Protein AF-A0A4Q2ZFG7-F1 (afdb_monomer_lite)

Foldseek 3Di:
DVVVVVVVVPPPCVPVVVVVVVVVVVVLVVQLCVQLVVVVVVCVVVVVLDLQSLLVSQLVSQLVVQLCCQPCVPCVPPDDDDDPVVVVVSSVVSNVVSNVVSNVSSVVSSVVSCVVPVDPD

Sequence (121 aa):
MVVALLLMGGTRDPVLLLKGWLIGSLLSGIAITAVGGPLWLVLHVAGLRRARHAGLVGAVTAMAIFVGAQTYGFGLFEMPPMDNSAWLYRWLSAIASSAVLALAAALIAVTMWRIAYRREA

Radius of gyration: 17.9 Å; chains: 1; bounding box: 53×33×51 Å

Secondary structure (DSSP, 8-state):
-HHHHHHHTT---HHHHHHHHHHHHHHHHHHHHHHHHHHHHHHHHTT---HHHHHHHHHHHHHHHHHHIIIIISSTTSPPP--HHHHHHHHHHHHHHHHHHHHHHHHHHHHHHHHHT----

Structure (mmCIF, N/CA/C/O backbone):
data_AF-A0A4Q2ZFG7-F1
#
_entry.id   AF-A0A4Q2ZFG7-F1
#
loop_
_atom_site.group_PDB
_atom_site.id
_atom_site.type_symbol
_atom_site.label_atom_id
_atom_site.label_alt_id
_atom_site.label_comp_id
_atom_site.label_asym_id
_atom_site.label_entity_id
_atom_site.label_seq_id
_atom_site.pdbx_PDB_ins_code
_atom_site.Cartn_x
_atom_site.Cartn_y
_atom_site.Cartn_z
_atom_site.occupancy
_atom_site.B_iso_or_equiv
_atom_site.auth_seq_id
_atom_site.auth_comp_id
_atom_site.auth_asym_id
_atom_site.auth_atom_id
_atom_site.pdbx_PDB_model_num
ATOM 1 N N . MET A 1 1 ? -3.558 -2.098 -19.673 1.00 49.97 1 MET A N 1
ATOM 2 C CA . MET A 1 1 ? -2.416 -1.488 -20.393 1.00 49.97 1 MET A CA 1
ATOM 3 C C . MET A 1 1 ? -1.393 -2.531 -20.856 1.00 49.97 1 MET A C 1
ATOM 5 O O . MET A 1 1 ? -1.025 -2.501 -22.018 1.00 49.97 1 MET A O 1
ATOM 9 N N . VAL A 1 2 ? -1.033 -3.518 -20.022 1.00 58.28 2 VAL A N 1
ATOM 10 C CA . VAL A 1 2 ? -0.148 -4.647 -20.393 1.00 58.28 2 VAL A CA 1
ATOM 11 C C . VAL A 1 2 ? -0.684 -5.477 -21.579 1.00 58.28 2 VAL A C 1
ATOM 13 O O . VAL A 1 2 ? 0.051 -5.739 -22.519 1.00 58.28 2 VAL A O 1
ATOM 16 N N . VAL A 1 3 ? -1.986 -5.787 -21.619 1.00 56.09 3 VAL A N 1
ATOM 17 C CA . VAL A 1 3 ? -2.616 -6.581 -22.702 1.00 56.09 3 VAL A CA 1
ATOM 18 C C . VAL A 1 3 ? -2.494 -5.936 -24.096 1.00 56.09 3 VAL A C 1
ATOM 20 O O . VAL A 1 3 ? -2.295 -6.637 -25.081 1.00 56.09 3 VAL A O 1
ATOM 23 N N . ALA A 1 4 ? -2.561 -4.604 -24.188 1.00 58.81 4 ALA A N 1
ATOM 24 C CA . ALA A 1 4 ? -2.478 -3.885 -25.464 1.00 58.81 4 ALA A CA 1
ATOM 25 C C . ALA A 1 4 ? -1.048 -3.867 -26.034 1.00 58.81 4 ALA A C 1
ATOM 27 O O . ALA A 1 4 ? -0.859 -4.012 -27.237 1.00 58.81 4 ALA A O 1
ATOM 28 N N . LEU A 1 5 ? -0.040 -3.755 -25.163 1.00 58.06 5 LEU A N 1
ATOM 29 C CA . LEU A 1 5 ? 1.372 -3.857 -25.544 1.00 58.06 5 LEU A CA 1
ATOM 30 C C . LEU A 1 5 ? 1.752 -5.299 -25.932 1.00 58.06 5 LEU A C 1
ATOM 32 O O . LEU A 1 5 ? 2.571 -5.500 -26.822 1.00 58.06 5 LEU A O 1
ATOM 36 N N . LEU A 1 6 ? 1.109 -6.303 -25.325 1.00 56.22 6 LEU A N 1
ATOM 37 C CA . LEU A 1 6 ? 1.335 -7.729 -25.602 1.00 56.22 6 LEU A CA 1
ATOM 38 C C . LEU A 1 6 ? 0.777 -8.190 -26.955 1.00 56.22 6 LEU A C 1
ATOM 40 O O . LEU A 1 6 ? 1.404 -9.006 -27.624 1.00 56.22 6 LEU A O 1
ATOM 44 N N . LEU A 1 7 ? -0.358 -7.633 -27.390 1.00 56.62 7 LEU A N 1
ATOM 45 C CA . LEU A 1 7 ? -0.897 -7.876 -28.734 1.00 56.62 7 LEU A CA 1
ATOM 46 C C . LEU A 1 7 ? -0.001 -7.283 -29.833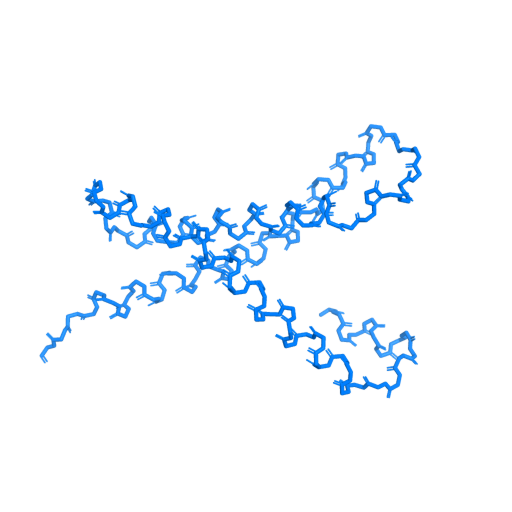 1.00 56.62 7 LEU A C 1
ATOM 48 O O . LEU A 1 7 ? 0.107 -7.864 -30.909 1.00 56.62 7 LEU A O 1
ATOM 52 N N . MET A 1 8 ? 0.675 -6.164 -29.555 1.00 57.50 8 MET A N 1
ATOM 53 C CA . MET A 1 8 ? 1.642 -5.552 -30.475 1.00 57.50 8 MET A CA 1
ATOM 54 C C . MET A 1 8 ? 3.033 -6.213 -30.430 1.00 57.50 8 MET A C 1
ATOM 56 O O . MET A 1 8 ? 3.745 -6.181 -31.427 1.00 57.50 8 MET A O 1
ATOM 60 N N . GLY A 1 9 ? 3.415 -6.841 -29.310 1.00 59.91 9 GLY A N 1
ATOM 61 C CA . GLY A 1 9 ? 4.735 -7.454 -29.092 1.00 59.91 9 GLY A CA 1
ATOM 62 C C . GLY A 1 9 ? 4.917 -8.891 -29.605 1.00 59.91 9 GLY A C 1
ATOM 63 O O . GLY A 1 9 ? 5.976 -9.477 -29.397 1.00 59.91 9 GLY A O 1
ATOM 64 N N . GLY A 1 10 ? 3.911 -9.493 -30.250 1.00 57.16 10 GLY A N 1
ATOM 65 C CA . GLY A 1 10 ? 4.056 -10.790 -30.928 1.00 57.16 10 GLY A CA 1
ATOM 66 C C . GLY A 1 10 ? 4.210 -12.019 -30.018 1.00 57.16 10 GLY A C 1
ATOM 67 O O . GLY A 1 10 ? 4.564 -13.093 -30.506 1.00 57.16 10 GLY A O 1
ATOM 68 N N . THR A 1 11 ? 3.933 -11.914 -28.715 1.00 55.66 11 THR A N 1
ATOM 69 C CA . THR A 1 11 ? 3.963 -13.068 -27.800 1.00 55.66 11 THR A CA 1
ATOM 70 C C . THR A 1 11 ? 2.679 -13.889 -27.970 1.00 55.66 11 THR A C 1
ATOM 72 O O . THR A 1 11 ? 1.613 -13.515 -27.490 1.00 55.66 11 THR A O 1
ATOM 75 N N . ARG A 1 12 ? 2.771 -15.003 -28.707 1.00 57.84 12 ARG A N 1
ATOM 76 C CA . ARG A 1 12 ? 1.624 -15.805 -29.183 1.00 57.84 12 ARG A CA 1
ATOM 77 C C . ARG A 1 12 ? 1.001 -16.760 -28.159 1.00 57.84 12 ARG A C 1
ATOM 79 O O . ARG A 1 12 ? 0.061 -17.459 -28.516 1.00 57.84 12 ARG A O 1
ATOM 86 N N . ASP A 1 13 ? 1.473 -16.778 -26.912 1.00 66.19 13 ASP A N 1
ATOM 87 C CA . ASP A 1 13 ? 0.976 -17.701 -25.883 1.00 66.19 13 ASP A CA 1
ATOM 88 C C . ASP A 1 13 ? 0.215 -16.976 -24.754 1.00 66.19 13 ASP A C 1
ATOM 90 O O . ASP A 1 13 ? 0.754 -16.735 -23.666 1.00 66.19 13 ASP A O 1
ATOM 94 N N . PRO A 1 14 ? -1.072 -16.629 -24.970 1.00 68.94 14 PRO A N 1
ATOM 95 C CA . PRO A 1 14 ? -1.907 -15.952 -23.972 1.00 68.9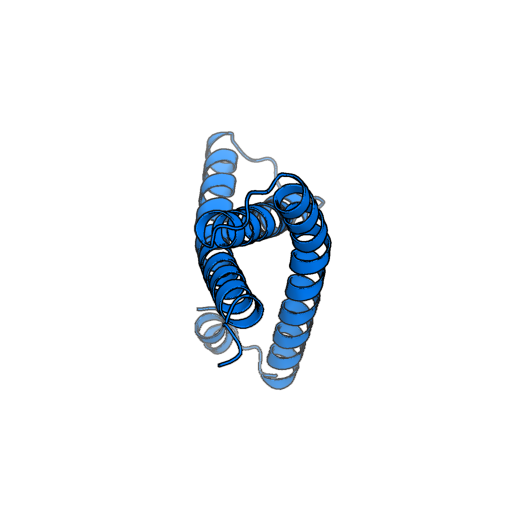4 14 PRO A CA 1
ATOM 96 C C . PRO A 1 14 ? -2.063 -16.758 -22.674 1.00 68.94 14 PRO A C 1
ATOM 98 O O . PRO A 1 14 ? -2.271 -16.187 -21.604 1.00 68.94 14 PRO A O 1
ATOM 101 N N . VAL A 1 15 ? -1.910 -18.084 -22.738 1.00 73.94 15 VAL A N 1
ATOM 102 C CA . VAL A 1 15 ? -1.992 -18.980 -21.575 1.00 73.94 15 VAL A CA 1
ATOM 103 C C . VAL A 1 15 ? -0.804 -18.789 -20.629 1.00 73.94 15 VAL A C 1
ATOM 105 O O . VAL A 1 15 ? -0.975 -18.785 -19.410 1.00 73.94 15 VAL A O 1
ATOM 108 N N . LEU A 1 16 ? 0.402 -18.615 -21.167 1.00 73.31 16 LEU A N 1
ATOM 109 C CA . LEU A 1 16 ? 1.619 -18.425 -20.373 1.00 73.31 16 LEU A CA 1
ATOM 110 C C . LEU A 1 16 ? 1.599 -17.053 -19.678 1.00 73.31 16 LEU A C 1
ATOM 112 O O . LEU A 1 16 ? 1.979 -16.928 -18.514 1.00 73.31 16 LEU A O 1
ATOM 116 N N . LEU A 1 17 ? 1.025 -16.055 -20.354 1.00 68.38 17 LEU A N 1
ATOM 117 C CA . LEU A 1 17 ? 0.778 -14.717 -19.816 1.00 68.38 17 LEU A CA 1
ATOM 118 C C . LEU A 1 17 ? -0.246 -14.726 -18.677 1.00 68.38 17 LEU A C 1
ATOM 120 O O . LEU A 1 17 ? -0.008 -14.123 -17.630 1.00 68.38 17 LEU A O 1
ATOM 124 N N . LEU A 1 18 ? -1.357 -15.447 -18.845 1.00 80.69 18 LEU A N 1
ATOM 125 C CA . LEU A 1 18 ? -2.360 -15.595 -17.792 1.00 80.69 18 LEU A CA 1
ATOM 126 C C . LEU A 1 18 ? -1.771 -16.275 -16.548 1.00 80.69 18 LEU A C 1
ATOM 128 O O . LEU A 1 18 ? -2.018 -15.829 -15.429 1.00 80.69 18 LEU A O 1
ATOM 132 N N . LYS A 1 19 ? -0.946 -17.314 -16.739 1.00 76.31 19 LYS A N 1
ATOM 133 C CA . LYS A 1 19 ? -0.231 -17.993 -15.646 1.00 76.31 19 LYS A CA 1
ATOM 134 C C . LYS A 1 19 ? 0.713 -17.042 -14.911 1.00 76.31 19 LYS A C 1
ATOM 136 O O . LYS A 1 19 ? 0.670 -16.984 -13.686 1.00 76.31 19 LYS A O 1
ATOM 141 N N . GLY A 1 20 ? 1.518 -16.269 -15.643 1.00 79.00 20 GLY A N 1
ATOM 142 C CA . GLY A 1 20 ? 2.414 -15.273 -15.050 1.00 79.00 20 GLY A CA 1
ATOM 143 C C . GLY A 1 20 ? 1.656 -14.207 -14.257 1.00 79.00 20 GLY A C 1
ATOM 144 O O . GLY A 1 20 ? 2.028 -13.888 -13.129 1.00 79.00 20 GLY A O 1
ATOM 145 N N . TRP A 1 21 ? 0.542 -13.713 -14.801 1.00 80.00 21 TRP A N 1
ATOM 146 C CA . TRP A 1 21 ? -0.313 -12.743 -14.120 1.00 80.00 21 TRP A CA 1
ATOM 147 C C . TRP A 1 21 ? -0.953 -13.306 -12.842 1.00 80.00 21 TRP A C 1
ATOM 149 O O . TRP A 1 21 ? -0.962 -12.626 -11.813 1.00 80.00 21 TRP A O 1
ATOM 159 N N . LEU A 1 22 ? -1.439 -14.552 -12.875 1.00 84.50 22 LEU A N 1
ATOM 160 C CA . LEU A 1 22 ? -2.005 -15.242 -11.710 1.00 84.50 22 LEU A CA 1
ATOM 161 C C . LEU A 1 22 ? -0.970 -15.425 -10.599 1.00 84.50 22 LEU A C 1
ATOM 163 O O . LEU A 1 22 ? -1.234 -15.075 -9.450 1.00 84.50 22 LEU A O 1
ATOM 167 N N . ILE A 1 23 ? 0.215 -15.934 -10.944 1.00 85.50 23 ILE A N 1
ATOM 168 C CA . ILE A 1 23 ? 1.303 -16.151 -9.983 1.00 85.50 23 ILE A CA 1
ATOM 169 C C . ILE A 1 23 ? 1.755 -14.812 -9.392 1.00 85.50 23 ILE A C 1
ATOM 171 O O . ILE A 1 23 ? 1.863 -14.686 -8.174 1.00 85.50 23 ILE A O 1
ATOM 175 N N . GLY A 1 24 ? 1.951 -13.789 -10.230 1.00 81.75 24 GLY A N 1
ATOM 176 C CA . GLY A 1 24 ? 2.337 -12.452 -9.779 1.00 81.75 24 GLY A CA 1
ATOM 177 C C . GLY A 1 24 ? 1.306 -11.825 -8.839 1.00 81.75 24 GLY A C 1
ATOM 178 O O . GLY A 1 24 ? 1.672 -11.260 -7.807 1.00 81.75 24 GLY A O 1
ATOM 179 N N . SER A 1 25 ? 0.016 -11.979 -9.147 1.00 80.81 25 SER A N 1
ATOM 180 C CA . SER A 1 25 ? -1.077 -11.489 -8.300 1.00 80.81 25 SER A CA 1
ATOM 181 C C . SER A 1 25 ? -1.132 -12.224 -6.959 1.00 80.81 25 SER A C 1
ATOM 183 O O . SER A 1 25 ? -1.278 -11.585 -5.917 1.00 80.81 25 SER A O 1
ATOM 185 N N . LEU A 1 26 ? -0.950 -13.549 -6.967 1.00 86.94 26 LEU A N 1
ATOM 186 C CA . LEU A 1 26 ? -0.925 -14.372 -5.758 1.00 86.94 26 LEU A CA 1
ATOM 187 C C . LEU A 1 26 ? 0.241 -13.988 -4.839 1.00 86.94 26 LEU A C 1
ATOM 189 O O . LEU A 1 26 ? 0.027 -13.708 -3.661 1.00 86.94 26 LEU A O 1
ATOM 193 N N . LEU A 1 27 ? 1.460 -13.924 -5.381 1.00 85.19 27 LEU A N 1
ATOM 194 C CA . LEU A 1 27 ? 2.654 -13.553 -4.617 1.00 85.19 27 LEU A CA 1
ATOM 195 C C . LEU A 1 27 ? 2.549 -12.131 -4.060 1.00 85.19 27 LEU A C 1
ATOM 197 O O . LEU A 1 27 ? 2.902 -11.898 -2.905 1.00 85.19 27 LEU A O 1
ATOM 201 N N . SER A 1 28 ? 2.007 -11.198 -4.846 1.00 81.12 28 SER A N 1
ATOM 202 C CA . SER A 1 28 ? 1.759 -9.826 -4.389 1.00 81.12 28 SER A CA 1
ATOM 203 C C . SER A 1 28 ? 0.768 -9.792 -3.229 1.00 81.12 28 SER A C 1
ATOM 205 O O . SER A 1 28 ? 1.015 -9.116 -2.233 1.00 81.12 28 SER A O 1
ATOM 207 N N . GLY A 1 29 ? -0.328 -10.550 -3.323 1.00 81.88 29 GLY A N 1
ATOM 208 C CA . GLY A 1 29 ? -1.304 -10.678 -2.241 1.00 81.88 29 GLY A CA 1
ATOM 209 C C . GLY A 1 29 ? -0.667 -11.203 -0.956 1.00 81.88 29 GLY A C 1
ATOM 210 O O . GLY A 1 29 ? -0.819 -10.586 0.096 1.00 81.88 29 GLY A O 1
ATOM 211 N N . ILE A 1 30 ? 0.120 -12.280 -1.052 1.00 84.50 30 ILE A N 1
ATOM 212 C CA . ILE A 1 30 ? 0.839 -12.863 0.090 1.00 84.50 30 ILE A CA 1
ATOM 213 C C . ILE A 1 30 ? 1.796 -11.841 0.712 1.00 84.50 30 ILE A C 1
ATOM 215 O O . ILE A 1 30 ? 1.774 -11.656 1.927 1.00 84.50 30 ILE A O 1
ATOM 219 N N . ALA A 1 31 ? 2.596 -11.145 -0.100 1.00 82.25 31 ALA A N 1
ATOM 220 C CA . ALA A 1 31 ? 3.5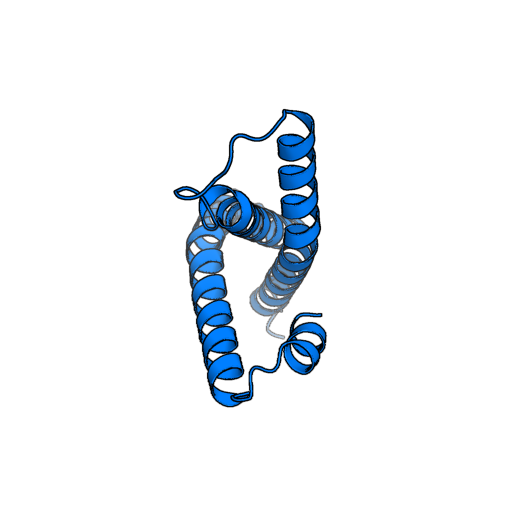42 -10.142 0.384 1.00 82.25 31 ALA A CA 1
ATOM 221 C C . ALA A 1 31 ? 2.833 -8.989 1.115 1.00 82.25 31 ALA A C 1
ATOM 223 O O . ALA A 1 31 ? 3.234 -8.604 2.215 1.00 82.25 31 ALA A O 1
ATOM 224 N N . ILE A 1 32 ? 1.741 -8.471 0.542 1.00 81.25 32 ILE A N 1
ATOM 225 C CA . ILE A 1 32 ? 0.949 -7.395 1.152 1.00 81.25 32 ILE A CA 1
ATOM 226 C C . ILE A 1 32 ? 0.326 -7.864 2.464 1.00 81.25 32 ILE A C 1
ATOM 228 O O . ILE A 1 32 ? 0.377 -7.132 3.447 1.00 81.25 32 ILE A O 1
ATOM 232 N N . THR A 1 33 ? -0.237 -9.071 2.521 1.00 82.94 33 THR A N 1
ATOM 233 C CA . THR A 1 33 ? -0.833 -9.602 3.755 1.00 82.94 33 THR A CA 1
ATOM 234 C C . THR A 1 33 ? 0.221 -9.874 4.826 1.00 82.94 33 THR A C 1
ATOM 236 O O . THR A 1 33 ? -0.006 -9.539 5.988 1.00 82.94 33 THR A O 1
ATOM 239 N N . ALA A 1 34 ? 1.381 -10.416 4.450 1.00 85.31 34 ALA A N 1
ATOM 240 C CA . ALA A 1 34 ? 2.477 -10.700 5.373 1.00 85.31 34 ALA A CA 1
ATOM 241 C C . ALA A 1 34 ? 3.003 -9.433 6.065 1.00 85.31 34 ALA A C 1
ATOM 243 O O . ALA A 1 34 ? 3.350 -9.480 7.241 1.00 85.31 34 ALA A O 1
ATOM 244 N N . VAL A 1 35 ? 3.022 -8.295 5.364 1.00 84.06 35 VAL A N 1
ATOM 245 C CA . VAL A 1 35 ? 3.477 -7.010 5.921 1.00 84.06 35 VAL A CA 1
ATOM 246 C C . VAL A 1 35 ? 2.324 -6.227 6.563 1.00 84.06 35 VAL A C 1
ATOM 248 O O . VAL A 1 35 ? 2.460 -5.680 7.657 1.00 84.06 35 VAL A O 1
ATOM 251 N N . GLY A 1 36 ? 1.168 -6.179 5.905 1.00 81.19 36 GLY A N 1
ATOM 252 C CA . GLY A 1 36 ? 0.010 -5.388 6.321 1.00 81.19 36 GLY A CA 1
ATOM 253 C C . GLY A 1 36 ? -0.724 -5.976 7.524 1.00 81.19 36 GLY A C 1
ATOM 254 O O . GLY A 1 36 ? -1.248 -5.225 8.343 1.00 81.19 36 GLY A O 1
ATOM 255 N N . GLY A 1 37 ? -0.726 -7.305 7.673 1.00 80.44 37 GLY A N 1
ATOM 256 C CA . GLY A 1 37 ? -1.332 -8.004 8.808 1.00 80.44 37 GLY A CA 1
ATOM 257 C C . GLY A 1 37 ? -0.725 -7.592 10.157 1.00 80.44 37 GLY A C 1
ATOM 258 O O . GLY A 1 37 ? -1.467 -7.117 11.020 1.00 80.44 37 GLY A O 1
ATOM 259 N N . PRO A 1 38 ? 0.606 -7.690 10.343 1.00 83.88 38 PRO A N 1
ATOM 260 C CA . PRO A 1 38 ? 1.281 -7.215 11.551 1.00 83.88 38 PRO A CA 1
ATOM 261 C C . PRO A 1 38 ? 1.059 -5.723 11.830 1.00 83.88 38 PRO A C 1
ATOM 263 O O . PRO A 1 38 ? 0.745 -5.351 12.959 1.00 83.88 38 PRO A O 1
ATOM 266 N N . LEU A 1 39 ? 1.148 -4.867 10.804 1.00 81.88 39 LEU A N 1
ATOM 267 C CA . LEU A 1 39 ? 0.873 -3.428 10.927 1.00 81.88 39 LEU A CA 1
ATOM 268 C C . LEU A 1 39 ? -0.552 -3.157 11.429 1.00 81.88 39 LEU A C 1
ATOM 270 O O . LEU A 1 39 ? -0.762 -2.325 12.314 1.00 81.88 39 LEU A O 1
ATOM 274 N N . TRP A 1 40 ? -1.534 -3.884 10.899 1.00 78.94 40 TRP A N 1
ATOM 275 C CA . TRP A 1 40 ? -2.920 -3.775 11.335 1.00 78.94 40 TRP A CA 1
ATOM 276 C C . TRP A 1 40 ? -3.121 -4.272 12.770 1.00 78.94 40 TRP A C 1
ATOM 278 O O . TRP A 1 40 ? -3.843 -3.629 13.530 1.00 78.94 40 TRP A O 1
ATOM 288 N N . LEU A 1 41 ? -2.459 -5.363 13.171 1.00 80.44 41 LEU A N 1
ATOM 289 C CA . LEU A 1 41 ? -2.505 -5.876 14.545 1.00 80.44 41 LEU A CA 1
ATOM 290 C C . LEU A 1 41 ? -1.985 -4.847 15.553 1.00 80.44 41 LEU A C 1
ATOM 292 O O . LEU A 1 41 ? -2.645 -4.603 16.561 1.00 80.44 41 LEU A O 1
ATOM 296 N N . VAL A 1 42 ? -0.861 -4.188 15.259 1.00 82.75 42 VAL A N 1
ATOM 297 C CA . VAL A 1 42 ? -0.308 -3.130 16.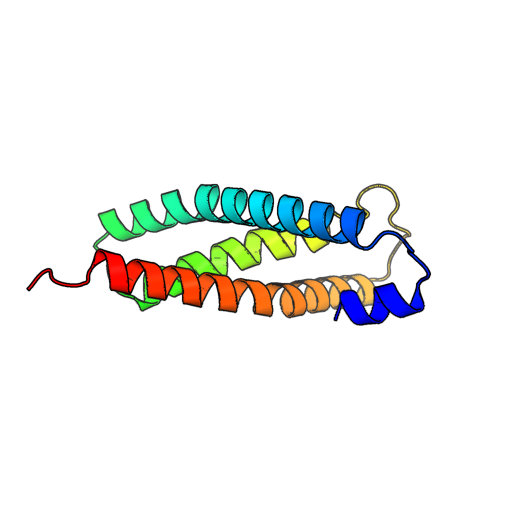121 1.00 82.75 42 VAL A CA 1
ATOM 298 C C . VAL A 1 42 ? -1.305 -1.978 16.284 1.00 82.75 42 VAL A C 1
ATOM 300 O O . VAL A 1 42 ? -1.579 -1.552 17.407 1.00 82.75 42 VAL A O 1
ATOM 303 N N . LEU A 1 43 ? -1.920 -1.514 15.191 1.00 79.88 43 LEU A N 1
ATOM 304 C CA . LEU A 1 43 ? -2.952 -0.471 15.261 1.00 79.88 43 LEU A CA 1
ATOM 305 C C . LEU A 1 43 ? -4.206 -0.926 16.012 1.00 79.88 43 LEU A C 1
ATOM 307 O O . LEU A 1 43 ? -4.849 -0.128 16.697 1.00 79.88 43 LEU A O 1
ATOM 311 N N . HIS A 1 44 ? -4.554 -2.205 15.900 1.00 77.69 44 HIS A N 1
ATOM 312 C CA . HIS A 1 44 ? -5.697 -2.781 16.589 1.00 77.69 44 HIS A CA 1
ATOM 313 C C . HIS A 1 44 ? -5.482 -2.835 18.106 1.00 77.69 44 HIS A C 1
ATOM 315 O O . HIS A 1 44 ? -6.399 -2.494 18.858 1.00 77.69 44 HIS A O 1
ATOM 321 N N . VAL A 1 45 ? -4.277 -3.211 18.548 1.00 78.50 45 VAL A N 1
ATOM 322 C CA . VAL A 1 45 ? -3.863 -3.192 19.962 1.00 78.50 45 VAL A CA 1
ATOM 323 C C . VAL A 1 45 ? -3.818 -1.757 20.496 1.00 78.50 45 VAL A C 1
ATOM 325 O O . VAL A 1 45 ? -4.256 -1.510 21.614 1.00 78.50 45 VAL A O 1
ATOM 328 N N . ALA A 1 46 ? -3.410 -0.790 19.670 1.00 78.25 46 ALA A N 1
ATOM 329 C CA . ALA A 1 46 ? -3.432 0.637 20.001 1.00 78.25 46 ALA A CA 1
ATOM 330 C C . ALA A 1 46 ? -4.845 1.274 20.003 1.00 78.25 46 ALA A C 1
ATOM 332 O O . ALA A 1 46 ? -4.979 2.482 20.191 1.00 78.25 46 ALA A O 1
ATOM 333 N N . GLY A 1 47 ? -5.912 0.499 19.764 1.00 73.88 47 GLY A N 1
ATOM 334 C CA . GLY A 1 47 ? -7.300 0.982 19.780 1.00 73.88 47 GLY A CA 1
ATOM 335 C C . GLY A 1 47 ? -7.741 1.750 18.524 1.00 73.88 47 GLY A C 1
ATOM 336 O O . GLY A 1 47 ? -8.879 2.220 18.446 1.00 73.88 47 GLY A O 1
ATOM 337 N N . LEU A 1 48 ? -6.897 1.846 17.493 1.00 73.06 48 LEU A N 1
ATOM 338 C CA . LEU A 1 48 ? -7.156 2.598 16.259 1.00 73.06 48 LEU A CA 1
ATOM 339 C C . LEU A 1 48 ? -7.955 1.764 15.244 1.00 73.06 48 LEU A C 1
ATOM 341 O O . LEU A 1 48 ? -7.502 1.451 14.147 1.00 73.06 48 LEU A O 1
ATOM 345 N N . ARG A 1 49 ? -9.207 1.436 15.584 1.00 70.62 49 ARG A N 1
ATOM 346 C CA . ARG A 1 49 ? -10.071 0.529 14.796 1.00 70.62 49 ARG A CA 1
ATOM 347 C C . ARG A 1 49 ? -10.854 1.187 13.649 1.00 70.62 49 ARG A C 1
ATOM 349 O O . ARG A 1 49 ? -11.757 0.564 13.100 1.00 70.62 49 ARG A O 1
ATOM 356 N N . ARG A 1 50 ? -10.581 2.446 13.282 1.00 77.69 50 ARG A N 1
ATOM 357 C CA . ARG A 1 50 ? -11.359 3.154 12.234 1.00 77.69 50 ARG A CA 1
ATOM 358 C C . ARG A 1 50 ? -11.008 2.667 10.822 1.00 77.69 50 ARG A C 1
ATOM 360 O O . ARG A 1 50 ? -9.837 2.459 10.520 1.00 77.69 50 ARG A O 1
ATOM 367 N N . ALA A 1 51 ? -11.997 2.669 9.924 1.00 73.69 51 ALA A N 1
ATOM 368 C CA . ALA A 1 51 ? -11.841 2.349 8.498 1.00 73.69 51 ALA A CA 1
ATOM 369 C C . ALA A 1 51 ? -10.701 3.113 7.797 1.00 73.69 51 ALA A C 1
ATOM 371 O O . ALA A 1 51 ? -10.006 2.552 6.956 1.00 73.69 51 ALA A O 1
ATOM 372 N N . ARG A 1 52 ? -10.472 4.386 8.165 1.00 77.00 52 ARG A N 1
ATOM 373 C CA . ARG A 1 52 ? -9.378 5.199 7.597 1.00 77.00 52 ARG A CA 1
ATOM 374 C C . ARG A 1 52 ? -7.999 4.595 7.881 1.00 77.00 52 ARG A C 1
ATOM 376 O O . ARG A 1 52 ? -7.153 4.623 6.999 1.00 77.00 52 ARG A O 1
ATOM 383 N N . HIS A 1 53 ? -7.788 4.016 9.063 1.00 81.69 53 HIS A N 1
ATOM 384 C CA . HIS A 1 53 ? -6.517 3.373 9.408 1.00 81.69 53 HIS A CA 1
ATOM 385 C C . HIS A 1 53 ? -6.328 2.067 8.633 1.00 81.69 53 HIS A C 1
ATOM 387 O O . HIS A 1 53 ? -5.225 1.804 8.173 1.00 81.69 53 HIS A O 1
ATOM 393 N N . ALA A 1 54 ? -7.402 1.299 8.414 1.00 78.19 54 ALA A N 1
ATOM 394 C CA . ALA A 1 54 ? -7.343 0.072 7.615 1.00 78.19 54 ALA A CA 1
ATOM 395 C C . ALA A 1 54 ? -6.922 0.378 6.174 1.00 78.19 54 ALA A C 1
ATOM 397 O O . ALA A 1 54 ? -5.992 -0.230 5.648 1.00 78.19 54 ALA A O 1
ATOM 398 N N . GLY A 1 55 ? -7.563 1.383 5.566 1.00 80.50 55 GLY A N 1
ATOM 399 C CA . GLY A 1 55 ? -7.208 1.851 4.229 1.00 80.50 55 GLY A CA 1
ATOM 400 C C . GLY A 1 55 ? -5.780 2.387 4.149 1.00 80.50 55 GLY A C 1
ATOM 401 O O . GLY A 1 55 ? -5.067 2.049 3.212 1.00 80.50 55 GLY A O 1
ATOM 402 N N . LEU A 1 56 ? -5.339 3.174 5.139 1.00 83.44 56 LEU A N 1
ATOM 403 C CA . LEU A 1 56 ? -3.976 3.714 5.178 1.00 83.44 56 LEU A CA 1
ATOM 404 C C . LEU A 1 56 ? -2.914 2.621 5.317 1.00 83.44 56 LEU A C 1
ATOM 406 O O . LEU A 1 56 ? -1.924 2.674 4.597 1.00 83.44 56 LEU A O 1
ATOM 410 N N . VAL A 1 57 ? -3.119 1.622 6.181 1.00 85.56 57 VAL A N 1
ATOM 411 C CA . VAL A 1 57 ? -2.189 0.485 6.292 1.00 85.56 57 VAL A CA 1
ATOM 412 C C . VAL A 1 57 ? -2.105 -0.259 4.968 1.00 85.56 57 VAL A C 1
ATOM 414 O O . VAL A 1 57 ? -1.006 -0.451 4.459 1.00 85.56 57 VAL A O 1
ATOM 417 N N . GLY A 1 58 ? -3.248 -0.599 4.364 1.00 82.56 58 GLY A N 1
ATOM 418 C CA . GLY A 1 58 ? -3.274 -1.261 3.058 1.00 82.56 58 GLY A CA 1
ATOM 419 C C . GLY A 1 58 ? -2.549 -0.455 1.974 1.00 82.56 58 GLY A C 1
ATOM 420 O O . GLY A 1 58 ? -1.727 -1.007 1.244 1.00 82.56 58 GLY A O 1
ATOM 421 N N . ALA A 1 59 ? -2.796 0.858 1.914 1.00 82.56 59 ALA A N 1
ATOM 422 C CA . ALA A 1 59 ? -2.155 1.760 0.961 1.00 82.56 59 ALA A CA 1
ATOM 423 C C . ALA A 1 59 ? -0.636 1.830 1.154 1.00 82.56 59 ALA A C 1
ATOM 425 O O . ALA A 1 59 ? 0.115 1.659 0.197 1.00 82.56 59 ALA A O 1
ATOM 426 N N . VAL A 1 60 ? -0.182 2.079 2.386 1.00 86.88 60 VAL A N 1
ATOM 427 C CA . VAL A 1 60 ? 1.239 2.260 2.709 1.00 86.88 60 VAL A CA 1
ATOM 428 C C . VAL A 1 60 ? 2.007 0.962 2.498 1.00 86.88 60 VAL A C 1
ATOM 430 O O . VAL A 1 60 ? 3.076 0.985 1.894 1.00 86.88 60 VAL A O 1
ATOM 433 N N . THR A 1 61 ? 1.453 -0.173 2.927 1.00 85.12 61 THR A N 1
ATOM 434 C CA . THR A 1 61 ? 2.074 -1.483 2.725 1.00 85.12 61 THR A CA 1
ATOM 435 C C . THR A 1 61 ? 2.234 -1.804 1.242 1.00 85.12 61 THR A C 1
ATOM 437 O O . THR A 1 61 ? 3.333 -2.148 0.810 1.00 85.12 61 THR A O 1
ATOM 440 N N . ALA A 1 62 ? 1.170 -1.661 0.447 1.00 82.88 62 ALA A N 1
ATOM 441 C CA . ALA A 1 62 ? 1.242 -1.922 -0.987 1.00 82.88 62 ALA A CA 1
ATOM 442 C C . ALA A 1 62 ? 2.201 -0.950 -1.686 1.00 82.88 62 ALA A C 1
ATOM 444 O O . ALA A 1 62 ? 3.037 -1.384 -2.474 1.00 82.88 62 ALA A O 1
ATOM 445 N N . MET A 1 63 ? 2.146 0.343 -1.355 1.00 84.50 63 MET A N 1
ATOM 446 C CA . MET A 1 63 ? 3.066 1.341 -1.898 1.00 84.50 63 MET A CA 1
ATOM 447 C C . MET A 1 63 ? 4.526 0.976 -1.606 1.00 84.50 63 MET A C 1
ATOM 449 O O . MET A 1 63 ? 5.338 0.955 -2.524 1.00 84.50 63 MET A O 1
ATOM 453 N N . ALA A 1 64 ? 4.863 0.645 -0.357 1.00 84.50 64 ALA A N 1
ATOM 454 C CA . ALA A 1 64 ? 6.229 0.303 0.031 1.00 84.50 64 ALA A CA 1
ATOM 455 C C . ALA A 1 64 ? 6.750 -0.929 -0.724 1.00 84.50 64 ALA A C 1
ATOM 457 O O . ALA A 1 64 ? 7.862 -0.906 -1.254 1.00 84.50 64 ALA A O 1
ATOM 458 N N . ILE A 1 65 ? 5.929 -1.978 -0.828 1.00 84.00 65 ILE A N 1
ATOM 459 C CA . ILE A 1 65 ? 6.292 -3.212 -1.533 1.00 84.00 65 ILE A CA 1
ATOM 460 C C . ILE A 1 65 ? 6.468 -2.949 -3.031 1.00 84.00 65 ILE A C 1
ATOM 462 O O . ILE A 1 65 ? 7.484 -3.341 -3.597 1.00 84.00 65 ILE A O 1
ATOM 466 N N . PHE A 1 66 ? 5.519 -2.271 -3.683 1.00 82.50 66 PHE A N 1
ATOM 467 C CA . PHE A 1 66 ? 5.572 -2.064 -5.132 1.00 82.50 66 PHE A CA 1
ATOM 468 C C . PHE A 1 66 ? 6.624 -1.040 -5.556 1.00 82.50 66 PHE A C 1
ATOM 470 O O . PHE A 1 66 ? 7.293 -1.268 -6.564 1.00 82.50 66 PHE A O 1
ATOM 477 N N . VAL A 1 67 ? 6.831 0.035 -4.790 1.00 84.12 67 VAL A N 1
ATOM 478 C CA . VAL A 1 67 ? 7.927 0.979 -5.047 1.00 84.12 67 VAL A CA 1
ATOM 479 C C . VAL A 1 67 ? 9.264 0.275 -4.841 1.00 84.12 67 VAL A C 1
ATOM 481 O O . VAL A 1 67 ? 10.133 0.382 -5.703 1.00 84.12 67 VAL A O 1
ATOM 484 N N . GLY A 1 68 ? 9.423 -0.501 -3.763 1.00 80.44 68 GLY A N 1
ATOM 485 C CA . GLY A 1 68 ? 10.641 -1.274 -3.508 1.00 80.44 68 GLY A CA 1
ATOM 486 C C . GLY A 1 68 ? 10.916 -2.313 -4.597 1.00 80.44 68 GLY A C 1
ATOM 487 O O . GLY A 1 68 ? 12.029 -2.395 -5.108 1.00 80.44 68 GLY A O 1
ATOM 488 N N . ALA A 1 69 ? 9.892 -3.043 -5.037 1.00 80.50 69 ALA A N 1
ATOM 489 C CA . ALA A 1 69 ? 10.009 -4.011 -6.123 1.00 80.50 69 ALA A CA 1
ATOM 490 C C . ALA A 1 69 ? 10.360 -3.348 -7.469 1.00 80.50 69 ALA A C 1
ATOM 492 O O . ALA A 1 69 ? 11.164 -3.886 -8.224 1.00 80.50 69 ALA A O 1
ATOM 493 N N . GLN A 1 70 ? 9.810 -2.168 -7.767 1.00 73.25 70 GLN A N 1
ATOM 494 C CA . GLN A 1 70 ? 10.108 -1.440 -9.008 1.00 73.25 70 GLN A CA 1
ATOM 495 C C . GLN A 1 70 ? 11.478 -0.756 -8.994 1.00 73.25 70 GLN A C 1
ATOM 497 O O . GLN A 1 70 ? 12.105 -0.615 -10.040 1.00 73.25 70 GLN A O 1
ATOM 502 N N . THR A 1 71 ? 11.956 -0.329 -7.825 1.00 71.62 71 THR A N 1
ATOM 503 C CA . THR A 1 71 ? 13.242 0.370 -7.694 1.00 71.62 71 THR A CA 1
ATOM 504 C C . THR A 1 71 ? 14.410 -0.594 -7.483 1.00 71.62 71 THR A C 1
ATOM 506 O O . THR A 1 71 ? 15.474 -0.401 -8.068 1.00 71.62 71 THR A O 1
ATOM 509 N N . TYR A 1 72 ? 14.234 -1.655 -6.702 1.00 67.06 72 TYR A N 1
ATOM 510 C CA . TYR A 1 72 ? 15.311 -2.591 -6.371 1.00 67.06 72 TYR A CA 1
ATOM 511 C C . TYR A 1 72 ? 15.113 -3.986 -6.978 1.00 67.06 72 TYR A C 1
ATOM 513 O O . TYR A 1 72 ? 16.086 -4.700 -7.163 1.00 67.06 72 TYR A O 1
ATOM 521 N N . GLY A 1 73 ? 13.893 -4.393 -7.338 1.00 64.38 73 GLY A N 1
ATOM 522 C CA . GLY A 1 73 ? 13.636 -5.728 -7.900 1.00 64.38 73 GLY A CA 1
ATOM 523 C C . GLY A 1 73 ? 13.969 -5.874 -9.391 1.00 64.38 73 GLY A C 1
ATOM 524 O O . GLY A 1 73 ? 14.417 -6.937 -9.810 1.00 64.38 73 GLY A O 1
ATOM 525 N N . PHE A 1 74 ? 13.797 -4.817 -10.193 1.00 54.69 74 PHE A N 1
ATOM 526 C CA . PHE A 1 74 ? 14.108 -4.822 -11.629 1.00 54.69 74 PHE A CA 1
ATOM 527 C C . PHE A 1 74 ? 15.388 -4.025 -11.927 1.00 54.69 74 PHE A C 1
ATOM 529 O O . PHE A 1 74 ? 15.441 -2.815 -11.713 1.00 54.69 74 PHE A O 1
ATOM 536 N N . GLY A 1 75 ? 16.413 -4.703 -12.457 1.00 54.66 75 GLY A N 1
ATOM 537 C CA . GLY A 1 75 ? 17.594 -4.059 -13.050 1.00 54.66 75 GLY A CA 1
ATOM 538 C C . GLY A 1 75 ? 18.752 -3.733 -12.101 1.00 54.66 75 GLY A C 1
ATOM 539 O O . GLY A 1 75 ? 19.664 -3.036 -12.522 1.00 54.66 75 GLY A O 1
ATOM 540 N N . LEU A 1 76 ? 18.765 -4.243 -10.861 1.00 52.62 76 LEU A N 1
ATOM 541 C CA . LEU A 1 76 ? 19.837 -3.986 -9.876 1.00 52.62 76 LEU A CA 1
ATOM 542 C C . LEU A 1 76 ? 21.249 -4.363 -10.374 1.00 52.62 76 LEU A C 1
ATOM 544 O O . LEU A 1 76 ? 22.225 -3.749 -9.955 1.00 52.62 76 LEU A O 1
ATOM 548 N N . PHE A 1 77 ? 21.351 -5.360 -11.258 1.00 56.03 77 PHE A N 1
ATOM 549 C CA . PHE A 1 77 ? 22.626 -5.930 -11.712 1.00 56.03 77 PHE A CA 1
ATOM 550 C C . PHE A 1 77 ? 23.024 -5.554 -13.148 1.00 56.03 77 PHE A C 1
ATOM 552 O O . PHE A 1 77 ? 24.147 -5.830 -13.550 1.00 56.03 77 PHE A O 1
ATOM 559 N N . GLU A 1 78 ? 22.142 -4.898 -13.906 1.00 57.78 78 GLU A N 1
ATOM 560 C CA . GLU A 1 78 ? 22.382 -4.507 -15.310 1.00 57.78 78 GLU A CA 1
ATOM 561 C C . GLU A 1 78 ? 22.142 -3.005 -15.534 1.00 57.78 78 GLU A C 1
ATOM 563 O O . GLU A 1 78 ? 21.829 -2.565 -16.638 1.00 57.78 78 GLU A O 1
ATOM 568 N N . MET A 1 79 ? 22.238 -2.199 -14.475 1.00 55.59 79 MET A N 1
ATOM 569 C CA . MET A 1 79 ? 21.906 -0.778 -14.534 1.00 55.59 79 MET A CA 1
ATOM 570 C C . MET A 1 79 ? 23.041 0.021 -15.195 1.00 55.59 79 MET A C 1
ATOM 572 O O . MET A 1 79 ? 24.144 0.070 -14.643 1.00 55.59 79 MET A O 1
ATOM 576 N N . PRO A 1 80 ? 22.798 0.693 -16.336 1.00 62.94 80 PRO A N 1
ATOM 577 C CA . PRO A 1 80 ? 23.753 1.640 -16.893 1.00 62.94 80 PRO A CA 1
ATOM 578 C C . PRO A 1 80 ? 23.925 2.833 -15.938 1.00 62.94 80 PRO A C 1
ATOM 580 O O . PRO A 1 80 ? 22.974 3.185 -15.228 1.00 62.94 80 PRO A O 1
ATOM 583 N N . PRO A 1 81 ? 25.099 3.488 -15.913 1.00 67.06 81 PRO A N 1
ATOM 584 C CA . PRO A 1 81 ? 25.292 4.705 -15.131 1.00 67.06 81 PRO A CA 1
ATOM 585 C C . PRO A 1 81 ? 24.253 5.756 -15.547 1.00 67.06 81 PRO A C 1
ATOM 587 O O . PRO A 1 81 ? 24.151 6.109 -16.720 1.00 67.06 81 PRO A O 1
ATOM 590 N N . MET A 1 82 ? 23.443 6.209 -14.587 1.00 66.00 82 MET A N 1
ATOM 591 C CA . MET A 1 82 ? 22.344 7.149 -14.814 1.00 66.00 82 MET A CA 1
ATOM 592 C C . MET A 1 82 ? 22.603 8.491 -14.140 1.00 66.00 82 MET A C 1
ATOM 594 O O . MET A 1 82 ? 22.979 8.546 -12.968 1.00 66.00 82 MET A O 1
ATOM 598 N N . ASP A 1 83 ? 22.298 9.563 -14.868 1.00 77.19 83 ASP A N 1
ATOM 599 C CA . ASP A 1 83 ? 22.326 10.932 -14.363 1.00 77.19 83 ASP A CA 1
ATOM 600 C C . ASP A 1 83 ? 21.279 11.169 -13.264 1.00 77.19 83 ASP A C 1
ATOM 602 O O . ASP A 1 83 ? 20.253 10.486 -13.161 1.00 77.19 83 ASP A O 1
ATOM 606 N N . ASN A 1 84 ? 21.503 12.209 -12.460 1.00 73.38 84 ASN A N 1
ATOM 607 C CA . ASN A 1 84 ? 20.681 12.523 -11.290 1.00 73.38 84 ASN A CA 1
ATOM 608 C C . ASN A 1 84 ? 19.193 12.773 -11.644 1.00 73.38 84 ASN A C 1
ATOM 610 O O . ASN A 1 84 ? 18.287 12.399 -10.898 1.00 73.38 84 ASN A O 1
ATOM 614 N N . SER A 1 85 ? 18.922 13.343 -12.823 1.00 74.50 85 SER A N 1
ATOM 615 C CA . SER A 1 85 ? 17.562 13.576 -13.334 1.00 74.50 85 SER A CA 1
ATOM 616 C C . SER A 1 85 ? 16.831 12.279 -13.697 1.00 74.50 85 SER A C 1
ATOM 618 O O . SER A 1 85 ? 15.624 12.159 -13.474 1.00 74.50 85 SER A O 1
ATOM 620 N N . ALA A 1 86 ? 17.558 11.286 -14.217 1.00 75.88 86 ALA A N 1
ATOM 621 C CA . ALA A 1 86 ? 17.002 9.981 -14.568 1.00 75.88 86 ALA A CA 1
ATOM 622 C C . ALA A 1 86 ? 16.643 9.172 -13.310 1.00 75.88 86 ALA A C 1
ATOM 624 O O . ALA A 1 86 ? 15.614 8.491 -13.273 1.00 75.88 86 ALA A O 1
ATOM 625 N N . TRP A 1 87 ? 17.423 9.332 -12.236 1.00 75.44 87 TRP A N 1
ATOM 626 C CA . TRP A 1 87 ? 17.091 8.800 -10.913 1.00 75.44 87 TRP A CA 1
ATOM 627 C C . TRP A 1 87 ? 15.774 9.361 -10.370 1.00 75.44 87 TRP A C 1
ATOM 629 O O . TRP A 1 87 ? 14.918 8.598 -9.916 1.00 75.44 87 TRP A O 1
ATOM 639 N N . LEU A 1 88 ? 15.584 10.681 -10.451 1.00 78.62 88 LEU A N 1
ATOM 640 C CA . LEU A 1 88 ? 14.375 11.344 -9.956 1.00 78.62 88 LEU A CA 1
ATOM 641 C C . LEU A 1 88 ? 13.130 10.912 -10.744 1.00 78.62 88 LEU A C 1
ATOM 643 O O . LEU A 1 88 ? 12.089 10.607 -10.158 1.00 78.62 88 LEU A O 1
ATOM 647 N N . TYR A 1 89 ? 13.259 10.808 -12.070 1.00 78.62 89 TYR A N 1
ATOM 648 C CA . TYR A 1 89 ? 12.188 10.327 -12.941 1.00 78.62 89 TYR A CA 1
ATOM 649 C C . TYR A 1 89 ? 11.804 8.872 -12.638 1.00 78.62 89 TYR A C 1
ATOM 651 O O . TYR A 1 89 ? 10.618 8.539 -12.608 1.00 78.62 89 TYR A O 1
ATOM 659 N N . ARG A 1 90 ? 12.783 8.009 -12.331 1.00 78.12 90 ARG A N 1
ATOM 660 C CA . ARG A 1 90 ? 12.533 6.613 -11.945 1.00 78.12 90 ARG A CA 1
ATOM 661 C C . ARG A 1 90 ? 11.714 6.510 -10.663 1.00 78.12 90 ARG A C 1
ATOM 663 O O . ARG A 1 90 ? 10.746 5.755 -10.622 1.00 78.12 90 ARG A O 1
ATOM 670 N N . TRP A 1 91 ? 12.067 7.282 -9.636 1.00 79.75 91 TRP A N 1
ATOM 671 C CA . TRP A 1 91 ? 11.307 7.317 -8.383 1.00 79.75 91 TRP A CA 1
ATOM 672 C C . TRP A 1 91 ? 9.892 7.852 -8.586 1.00 79.75 91 TRP A C 1
ATOM 674 O O . TRP A 1 91 ? 8.941 7.242 -8.103 1.00 79.75 91 TRP A O 1
ATOM 684 N N . LEU A 1 92 ? 9.734 8.941 -9.343 1.00 83.25 92 LEU A N 1
ATOM 685 C CA . LEU A 1 92 ? 8.416 9.497 -9.656 1.00 83.25 92 LEU A CA 1
ATOM 686 C C . LEU A 1 92 ? 7.539 8.499 -10.417 1.00 83.25 92 LEU A C 1
ATOM 688 O O . LEU A 1 92 ? 6.376 8.314 -10.064 1.00 83.25 92 LEU A O 1
ATOM 692 N N . SER A 1 93 ? 8.099 7.819 -11.418 1.00 80.94 93 SER A N 1
ATOM 693 C CA . SER A 1 93 ? 7.392 6.797 -12.193 1.00 80.94 93 SER A CA 1
ATOM 694 C C . SER A 1 93 ? 6.999 5.592 -11.332 1.00 80.94 93 SER A C 1
ATOM 696 O O . SER A 1 93 ? 5.853 5.134 -11.392 1.00 80.94 93 SER A O 1
ATOM 698 N N . ALA A 1 94 ? 7.909 5.127 -10.470 1.00 82.06 94 ALA A N 1
ATOM 699 C CA . ALA A 1 94 ? 7.649 4.022 -9.554 1.00 82.06 94 ALA A CA 1
ATOM 700 C C . ALA A 1 94 ? 6.552 4.369 -8.539 1.00 82.06 94 ALA A C 1
ATOM 702 O O . ALA A 1 94 ? 5.655 3.559 -8.297 1.00 82.06 94 ALA A O 1
ATOM 703 N N . ILE A 1 95 ? 6.580 5.581 -7.978 1.00 83.81 95 ILE A N 1
ATOM 704 C CA . ILE A 1 95 ? 5.547 6.074 -7.058 1.00 83.81 95 ILE A CA 1
ATOM 705 C C . ILE A 1 95 ? 4.205 6.197 -7.783 1.00 83.81 95 ILE A C 1
ATOM 707 O O . ILE A 1 95 ? 3.200 5.693 -7.284 1.00 83.81 95 ILE A O 1
ATOM 711 N N . ALA A 1 96 ? 4.178 6.811 -8.969 1.00 83.38 96 ALA A N 1
ATOM 712 C CA . ALA A 1 96 ? 2.952 7.001 -9.743 1.00 83.38 96 ALA A CA 1
ATOM 713 C C . ALA A 1 96 ? 2.293 5.663 -10.116 1.00 83.38 96 ALA A C 1
ATOM 715 O O . ALA A 1 96 ? 1.087 5.489 -9.935 1.00 83.38 96 ALA A O 1
ATOM 716 N N . SER A 1 97 ? 3.087 4.690 -10.566 1.00 80.81 97 SER A N 1
ATOM 717 C CA . SER A 1 97 ? 2.595 3.356 -10.929 1.00 80.81 97 SER A CA 1
ATOM 718 C C . SER A 1 97 ? 2.128 2.568 -9.701 1.00 80.81 97 SER A C 1
ATOM 720 O O . SER A 1 97 ? 1.082 1.917 -9.728 1.00 80.81 97 SER A O 1
ATOM 722 N N . SER A 1 98 ? 2.863 2.669 -8.591 1.00 83.50 98 SER A N 1
ATOM 723 C CA . SER A 1 98 ? 2.512 2.007 -7.328 1.00 83.50 98 SER A CA 1
ATOM 724 C C . SER A 1 98 ? 1.289 2.624 -6.650 1.00 83.50 98 SER A C 1
ATOM 726 O O . SER A 1 98 ? 0.571 1.918 -5.944 1.00 83.50 98 SER A O 1
ATOM 728 N N . ALA A 1 99 ? 0.996 3.905 -6.893 1.00 84.25 99 ALA A N 1
ATOM 729 C CA . ALA A 1 99 ? -0.165 4.587 -6.327 1.00 84.25 99 ALA A CA 1
ATOM 730 C C . ALA A 1 99 ? -1.490 3.928 -6.721 1.00 84.25 99 ALA A C 1
ATOM 732 O O . ALA A 1 99 ? -2.386 3.805 -5.888 1.00 84.25 99 ALA A O 1
ATOM 733 N N . VAL A 1 100 ? -1.605 3.441 -7.958 1.00 84.69 100 VAL A N 1
ATOM 734 C CA . VAL A 1 100 ? -2.813 2.745 -8.428 1.00 84.69 100 VAL A CA 1
ATOM 735 C C . VAL A 1 100 ? -3.050 1.464 -7.624 1.00 84.69 100 VAL A C 1
ATOM 737 O O . VAL A 1 100 ? -4.164 1.207 -7.164 1.00 84.69 100 VAL A O 1
ATOM 740 N N . LEU A 1 101 ? -1.992 0.683 -7.397 1.00 81.56 101 LEU A N 1
ATOM 741 C CA . LEU A 1 101 ? -2.054 -0.553 -6.615 1.00 81.56 101 LEU A CA 1
ATOM 742 C C . LEU A 1 101 ? -2.274 -0.272 -5.126 1.00 81.56 101 LEU A C 1
ATOM 744 O O . LEU A 1 101 ? -3.027 -0.991 -4.472 1.00 81.56 101 LEU A O 1
ATOM 748 N N . ALA A 1 102 ? -1.689 0.807 -4.605 1.00 84.31 102 ALA A N 1
ATOM 749 C CA . ALA A 1 102 ? -1.920 1.268 -3.243 1.00 84.31 102 ALA A CA 1
ATOM 750 C 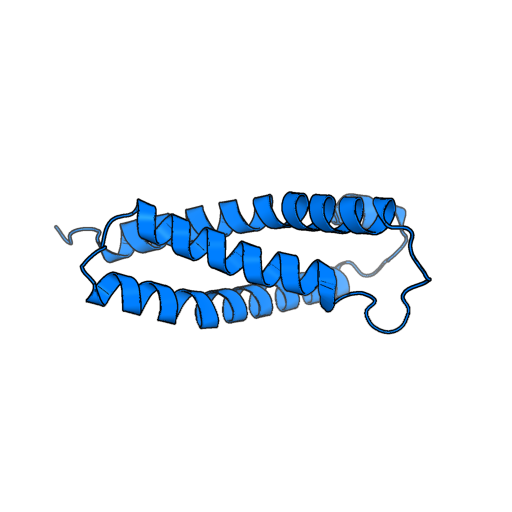C . ALA A 1 102 ? -3.386 1.659 -3.011 1.00 84.31 102 ALA A C 1
ATOM 752 O O . ALA A 1 102 ? -3.963 1.280 -1.994 1.00 84.31 102 ALA A O 1
ATOM 753 N N . LEU A 1 103 ? -4.020 2.353 -3.962 1.00 85.06 103 LEU A N 1
ATOM 754 C CA . LEU A 1 103 ? -5.449 2.674 -3.891 1.00 85.06 103 LEU A CA 1
ATOM 755 C C . LEU A 1 103 ? -6.317 1.412 -3.926 1.00 85.06 103 LEU A C 1
ATOM 757 O O . LEU A 1 103 ? -7.241 1.287 -3.122 1.00 85.06 103 LEU A O 1
ATOM 761 N N . ALA A 1 104 ? -6.002 0.452 -4.799 1.00 83.06 104 ALA A N 1
ATOM 762 C CA . ALA A 1 104 ? -6.708 -0.828 -4.842 1.00 83.06 104 ALA A CA 1
ATOM 763 C C . ALA A 1 104 ? -6.579 -1.593 -3.511 1.00 83.06 104 ALA A C 1
ATOM 765 O O . ALA A 1 104 ? -7.582 -2.040 -2.954 1.00 83.06 104 ALA A O 1
ATOM 766 N N . ALA A 1 105 ? -5.369 -1.675 -2.950 1.00 83.38 105 ALA A N 1
ATOM 767 C CA . ALA A 1 105 ? -5.122 -2.304 -1.653 1.00 83.38 105 ALA A CA 1
ATOM 768 C C . ALA A 1 105 ? -5.854 -1.585 -0.507 1.00 83.38 105 ALA A C 1
ATOM 770 O O . ALA A 1 105 ? -6.427 -2.239 0.365 1.00 83.38 105 ALA A O 1
ATOM 771 N N . ALA A 1 106 ? -5.902 -0.250 -0.531 1.00 83.88 106 ALA A N 1
ATO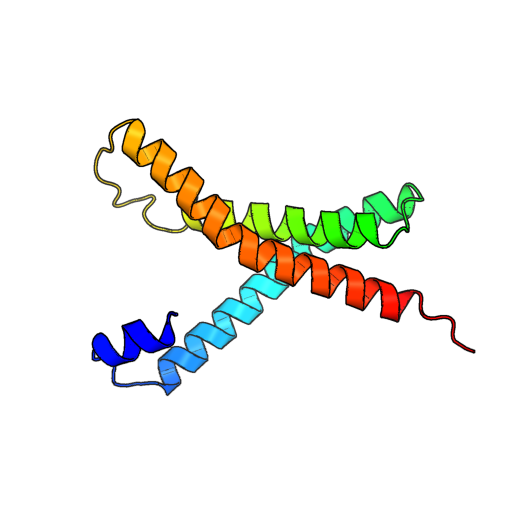M 772 C CA . ALA A 1 106 ? -6.655 0.546 0.433 1.00 83.88 106 ALA A CA 1
ATOM 773 C C . ALA A 1 106 ? -8.154 0.223 0.388 1.00 83.88 106 ALA A C 1
ATOM 775 O O . ALA A 1 106 ? -8.778 0.023 1.431 1.00 83.88 106 ALA A O 1
ATOM 776 N N . LEU A 1 107 ? -8.733 0.138 -0.814 1.00 84.62 107 LEU A N 1
ATOM 777 C CA . LEU A 1 107 ? -10.140 -0.214 -1.008 1.00 84.62 107 LEU A CA 1
ATOM 778 C C . LEU A 1 107 ? -10.439 -1.629 -0.509 1.00 84.62 107 LEU A C 1
ATOM 780 O O . LEU A 1 107 ? -11.439 -1.827 0.184 1.00 84.62 107 LEU A O 1
ATOM 784 N N . ILE A 1 108 ? -9.565 -2.595 -0.799 1.00 82.94 108 ILE A N 1
ATOM 785 C CA . ILE A 1 108 ? -9.695 -3.971 -0.304 1.00 82.94 108 ILE A CA 1
ATOM 786 C C . ILE A 1 108 ? -9.655 -3.982 1.227 1.00 82.94 108 ILE A C 1
ATOM 788 O O . ILE A 1 108 ? -10.558 -4.535 1.851 1.00 82.94 108 ILE A O 1
ATOM 792 N N . ALA A 1 109 ? -8.684 -3.306 1.845 1.00 81.56 109 ALA A N 1
ATOM 793 C CA . ALA A 1 109 ? -8.555 -3.242 3.300 1.00 81.56 109 ALA A CA 1
ATOM 794 C C . ALA A 1 109 ? -9.776 -2.588 3.972 1.00 81.56 109 ALA A C 1
ATOM 796 O O . ALA A 1 109 ? -10.277 -3.088 4.981 1.00 81.56 109 ALA A O 1
ATOM 797 N N . VAL A 1 110 ? -10.313 -1.509 3.392 1.00 82.00 110 VAL A N 1
ATOM 798 C CA . VAL A 1 110 ? -11.554 -0.871 3.865 1.00 82.00 110 VAL A CA 1
ATOM 799 C C . VAL A 1 110 ? -12.759 -1.800 3.699 1.00 82.00 110 VAL A C 1
ATOM 801 O O . VAL A 1 110 ? -13.615 -1.856 4.583 1.00 82.00 110 VAL A O 1
ATOM 804 N N . THR A 1 111 ? -12.835 -2.540 2.594 1.00 83.31 111 THR A N 1
ATOM 805 C CA . THR A 1 111 ? -13.926 -3.489 2.330 1.00 83.31 111 THR A CA 1
ATOM 806 C C . THR A 1 111 ? -13.888 -4.654 3.314 1.00 83.31 111 THR A C 1
ATOM 808 O O . THR A 1 111 ? -14.901 -4.964 3.936 1.00 83.31 111 THR A O 1
ATOM 811 N N . MET A 1 112 ? -12.711 -5.242 3.539 1.00 81.25 112 MET A N 1
ATOM 812 C CA . MET A 1 112 ? -12.509 -6.289 4.541 1.00 81.25 112 MET A CA 1
ATOM 813 C C . MET A 1 112 ? -12.828 -5.792 5.949 1.00 81.25 112 MET A C 1
ATOM 815 O O . MET A 1 112 ? -13.503 -6.492 6.699 1.00 81.25 112 MET A O 1
ATOM 819 N N . TRP A 1 113 ? -12.426 -4.564 6.295 1.00 82.19 113 TRP A N 1
ATOM 820 C CA . TRP A 1 113 ? -12.820 -3.934 7.554 1.00 82.19 113 TRP A CA 1
ATOM 821 C C . TRP A 1 113 ? -14.344 -3.835 7.676 1.00 82.19 113 TRP A C 1
ATOM 823 O O . TRP A 1 113 ? -14.906 -4.215 8.699 1.00 82.19 113 TRP A O 1
ATOM 833 N N . ARG A 1 114 ? -15.037 -3.381 6.624 1.00 79.88 114 ARG A N 1
ATOM 834 C CA . ARG A 1 114 ? -16.504 -3.304 6.637 1.00 79.88 114 ARG A CA 1
ATOM 835 C C . ARG A 1 114 ? -17.165 -4.663 6.834 1.00 79.88 114 ARG A C 1
ATOM 837 O O . ARG A 1 114 ? -18.203 -4.710 7.481 1.00 79.88 114 ARG A O 1
ATOM 844 N N . ILE A 1 115 ? -16.593 -5.734 6.286 1.00 82.06 115 ILE A N 1
ATOM 845 C CA . ILE A 1 115 ? -17.098 -7.101 6.467 1.00 82.06 115 ILE A CA 1
ATOM 846 C C . ILE A 1 115 ? -16.833 -7.582 7.900 1.00 82.06 115 ILE A C 1
ATOM 848 O O . ILE A 1 115 ? -17.753 -8.063 8.549 1.00 82.06 115 ILE A O 1
ATOM 852 N N . ALA A 1 116 ? -15.616 -7.399 8.416 1.00 76.75 116 ALA A N 1
ATOM 853 C CA . ALA A 1 116 ? -15.219 -7.868 9.746 1.00 76.75 116 ALA A CA 1
ATOM 854 C C . ALA A 1 116 ? -15.956 -7.159 10.896 1.00 76.75 116 ALA A C 1
ATOM 856 O O . ALA A 1 116 ? -16.189 -7.754 11.941 1.00 76.75 116 ALA A O 1
ATOM 857 N N . TYR A 1 117 ? -16.319 -5.888 10.709 1.00 74.81 117 TYR A N 1
ATOM 858 C CA . TYR A 1 117 ? -17.091 -5.104 11.680 1.00 74.81 117 TYR A CA 1
ATOM 859 C C . TYR A 1 117 ? -18.558 -4.939 11.281 1.00 74.81 117 TYR A C 1
ATOM 861 O O . TYR A 1 117 ? -19.269 -4.113 11.865 1.00 74.81 117 TYR A O 1
ATOM 869 N N . ARG A 1 118 ? -19.032 -5.700 10.284 1.00 71.62 118 ARG A N 1
ATOM 870 C CA . ARG A 1 118 ? -20.461 -5.767 9.990 1.00 71.62 118 ARG A CA 1
ATOM 871 C C . ARG A 1 118 ? -21.112 -6.408 11.209 1.00 71.62 118 ARG A C 1
ATOM 873 O O . ARG A 1 118 ? -20.819 -7.553 11.529 1.00 71.62 118 ARG A O 1
ATOM 880 N N . ARG A 1 119 ? -21.939 -5.642 11.924 1.00 55.78 119 ARG A N 1
ATOM 881 C CA . ARG A 1 119 ? -22.763 -6.180 13.007 1.00 55.78 119 ARG A CA 1
ATOM 882 C C . ARG A 1 119 ? -23.613 -7.299 12.410 1.00 55.78 119 ARG A C 1
ATOM 884 O O . ARG A 1 119 ? -24.404 -7.030 11.506 1.00 55.78 119 ARG A O 1
ATOM 891 N N . GLU A 1 120 ? -23.399 -8.526 12.872 1.00 57.50 120 GLU A N 1
ATOM 892 C CA . GLU A 1 120 ? -24.423 -9.561 12.786 1.00 57.50 120 GLU A CA 1
ATOM 893 C C . GLU A 1 120 ? -25.664 -8.978 13.473 1.00 57.50 120 GLU A C 1
ATOM 895 O O . GLU A 1 120 ? -25.579 -8.495 14.606 1.00 57.50 120 GLU A O 1
ATOM 900 N N . ALA A 1 121 ? -26.744 -8.854 12.705 1.00 43.53 121 ALA A N 1
ATOM 901 C CA . ALA A 1 121 ? -28.049 -8.409 13.172 1.00 43.53 121 ALA A CA 1
ATOM 902 C C . ALA A 1 121 ? -28.892 -9.640 13.488 1.00 43.53 121 ALA A C 1
ATOM 904 O O . ALA A 1 121 ? -28.757 -10.623 12.721 1.00 43.53 121 ALA A O 1
#

pLDDT: mean 75.37, std 10.34, range [43.53, 86.94]